Protein AF-A0AAU9XGL6-F1 (afdb_monomer_lite)

Structure (mmCIF, N/CA/C/O backbone):
data_AF-A0AAU9XGL6-F1
#
_entry.id   AF-A0AAU9XGL6-F1
#
loop_
_atom_site.group_PDB
_atom_site.id
_atom_site.type_symbol
_atom_site.label_atom_id
_atom_site.label_alt_id
_atom_site.label_comp_id
_atom_site.label_asym_id
_atom_site.label_entity_id
_atom_site.label_seq_id
_atom_site.pdbx_PDB_ins_code
_atom_site.Cartn_x
_atom_site.Cartn_y
_atom_site.Cartn_z
_atom_site.occupancy
_atom_site.B_iso_or_equiv
_atom_site.auth_seq_id
_atom_site.auth_comp_id
_atom_site.auth_asym_id
_atom_site.auth_atom_id
_atom_site.pdbx_PDB_model_num
ATOM 1 N N . GLN A 1 1 ? 1.829 -2.373 21.972 1.00 37.06 1 GLN A N 1
ATOM 2 C CA . GLN A 1 1 ? 0.359 -2.268 21.925 1.00 37.06 1 GLN A CA 1
ATOM 3 C C . GLN A 1 1 ? -0.014 -2.519 20.481 1.00 37.06 1 GLN A C 1
ATOM 5 O O . GLN A 1 1 ? 0.348 -1.720 19.630 1.00 37.06 1 GLN A O 1
ATOM 10 N N . THR A 1 2 ? -0.585 -3.686 20.207 1.00 46.31 2 THR A N 1
ATOM 11 C CA . THR A 1 2 ? -1.105 -4.060 18.890 1.00 46.31 2 THR A CA 1
ATOM 12 C C . THR A 1 2 ? -2.163 -3.035 18.485 1.00 46.31 2 THR A C 1
ATOM 14 O O . THR A 1 2 ? -3.033 -2.724 19.295 1.00 46.31 2 THR A O 1
ATOM 17 N N . GLY A 1 3 ? -2.054 -2.452 17.287 1.00 52.12 3 GLY A N 1
ATOM 18 C CA . GLY A 1 3 ? -3.056 -1.511 16.778 1.00 52.12 3 GLY A CA 1
ATOM 19 C C . GLY A 1 3 ? -4.440 -2.155 16.834 1.00 52.12 3 GLY A C 1
ATOM 20 O O . GLY A 1 3 ? -4.628 -3.242 16.298 1.00 52.12 3 GLY A O 1
ATOM 21 N N . ASN A 1 4 ? -5.367 -1.529 17.554 1.00 61.03 4 ASN A N 1
ATOM 22 C CA . ASN A 1 4 ? -6.675 -2.103 17.831 1.00 61.03 4 ASN A CA 1
ATOM 23 C C . ASN A 1 4 ? -7.583 -1.908 16.607 1.00 61.03 4 ASN A C 1
ATOM 25 O O . ASN A 1 4 ? -7.997 -0.787 16.320 1.00 61.03 4 ASN A O 1
ATOM 29 N N . CYS A 1 5 ? -7.844 -2.976 15.853 1.00 70.06 5 CYS A N 1
ATOM 30 C CA . CYS A 1 5 ? -8.643 -2.959 14.622 1.00 70.06 5 CYS A CA 1
ATOM 31 C C . CYS A 1 5 ? -10.144 -3.133 14.920 1.00 70.06 5 CYS A C 1
ATOM 33 O O . CYS A 1 5 ? -10.801 -4.000 14.348 1.00 70.06 5 CYS A O 1
ATOM 35 N N . ASP A 1 6 ? -10.689 -2.319 15.826 1.00 70.75 6 ASP A N 1
ATOM 36 C CA . ASP A 1 6 ? -12.084 -2.440 16.287 1.00 70.75 6 ASP A CA 1
ATOM 37 C C . ASP A 1 6 ? -13.104 -1.903 15.272 1.00 70.75 6 ASP A C 1
ATOM 39 O O . ASP A 1 6 ? -14.305 -2.168 15.365 1.00 70.75 6 ASP A O 1
ATOM 43 N N . LYS A 1 7 ? -12.641 -1.110 14.301 1.00 73.56 7 LYS A N 1
ATOM 44 C CA . LYS A 1 7 ? -13.481 -0.519 13.258 1.00 73.56 7 LYS A CA 1
ATOM 45 C C . LYS A 1 7 ? -13.560 -1.433 12.040 1.00 73.56 7 LYS A C 1
ATOM 47 O O . LYS A 1 7 ? -12.575 -2.044 11.636 1.00 73.56 7 LYS A O 1
ATOM 52 N N . LYS A 1 8 ? -14.737 -1.464 11.408 1.00 75.12 8 LYS A N 1
ATOM 53 C CA . LYS A 1 8 ? -14.939 -2.157 10.129 1.00 75.12 8 LYS A CA 1
ATOM 54 C C . LYS A 1 8 ? -14.151 -1.449 9.029 1.00 75.12 8 LYS A C 1
ATOM 56 O O . LYS A 1 8 ? -14.268 -0.233 8.870 1.00 75.12 8 LYS A O 1
ATOM 61 N N . ILE A 1 9 ? -13.374 -2.226 8.283 1.00 80.06 9 ILE A N 1
ATOM 62 C CA . ILE A 1 9 ? -12.564 -1.769 7.154 1.00 80.06 9 ILE A CA 1
ATOM 63 C C . ILE A 1 9 ? -12.760 -2.763 6.018 1.00 80.06 9 ILE A C 1
ATOM 65 O O . ILE A 1 9 ? -12.620 -3.971 6.231 1.00 80.06 9 ILE A O 1
ATOM 69 N N . ASP A 1 10 ? -13.021 -2.243 4.825 1.00 81.94 10 ASP A N 1
ATOM 70 C CA . ASP A 1 10 ? -12.988 -3.022 3.593 1.00 81.94 10 ASP A CA 1
ATOM 71 C C . ASP A 1 10 ? -11.608 -2.841 2.955 1.00 81.94 10 ASP A C 1
ATOM 73 O O . ASP A 1 10 ? -11.198 -1.731 2.602 1.00 81.94 10 ASP A O 1
ATOM 77 N N . LEU A 1 11 ? -10.853 -3.939 2.872 1.00 84.75 11 LEU A N 1
ATOM 78 C CA . LEU A 1 11 ? -9.462 -3.939 2.426 1.00 84.75 11 LEU A CA 1
ATOM 79 C C . LEU A 1 11 ? -9.315 -4.673 1.092 1.00 84.75 11 LEU A C 1
ATOM 81 O O . LEU A 1 11 ? -9.546 -5.881 1.011 1.00 84.75 11 LEU A O 1
ATOM 85 N N . ALA A 1 12 ? -8.833 -3.958 0.079 1.00 85.00 12 ALA A N 1
ATOM 86 C CA . ALA A 1 12 ? -8.372 -4.527 -1.180 1.00 85.00 12 ALA A CA 1
ATOM 87 C C . ALA A 1 12 ? -6.836 -4.570 -1.210 1.00 85.00 12 ALA A C 1
ATOM 89 O O . ALA A 1 12 ? -6.175 -3.562 -0.962 1.00 85.00 12 ALA A O 1
ATOM 90 N N . ILE A 1 13 ? -6.261 -5.727 -1.546 1.00 84.31 13 ILE A N 1
ATOM 91 C CA . ILE A 1 13 ? -4.820 -5.881 -1.784 1.00 84.31 13 ILE A CA 1
ATOM 92 C C . ILE A 1 13 ? -4.613 -6.101 -3.279 1.00 84.31 13 ILE A C 1
ATOM 94 O O . ILE A 1 13 ? -5.115 -7.072 -3.844 1.00 84.31 13 ILE A O 1
ATOM 98 N N . VAL A 1 14 ? -3.868 -5.200 -3.912 1.00 83.44 14 VAL A N 1
ATOM 99 C CA . VAL A 1 14 ? -3.503 -5.276 -5.327 1.00 83.44 14 V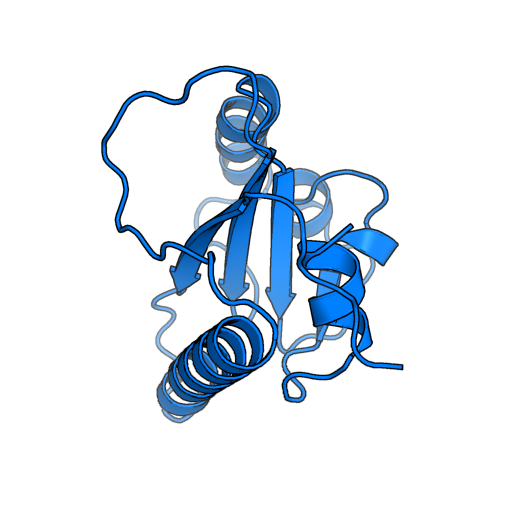AL A CA 1
ATOM 100 C C . VAL A 1 14 ? -2.045 -5.704 -5.412 1.00 83.44 14 VAL A C 1
ATOM 102 O O . VAL A 1 14 ? -1.151 -4.980 -4.975 1.00 83.44 14 VAL A O 1
ATOM 105 N N . LEU A 1 15 ? -1.810 -6.896 -5.957 1.00 77.88 15 LEU A N 1
ATOM 106 C CA . LEU A 1 15 ? -0.469 -7.422 -6.193 1.00 77.88 15 LEU A CA 1
ATOM 107 C C . LEU A 1 15 ? -0.035 -7.076 -7.614 1.00 77.88 15 LEU A C 1
ATOM 109 O O . LEU A 1 15 ? -0.700 -7.449 -8.578 1.00 77.88 15 LEU A O 1
ATOM 113 N N . ASP A 1 16 ? 1.083 -6.373 -7.738 1.00 71.69 16 ASP A N 1
ATOM 114 C CA . ASP A 1 16 ? 1.701 -6.104 -9.031 1.00 71.69 16 ASP A CA 1
ATOM 115 C C . ASP A 1 16 ? 2.364 -7.377 -9.582 1.00 71.69 16 ASP A C 1
ATOM 117 O O . ASP A 1 16 ? 3.198 -7.994 -8.912 1.00 71.69 16 ASP A O 1
ATOM 121 N N . ALA A 1 17 ? 2.012 -7.767 -10.808 1.00 63.41 17 ALA A N 1
ATOM 122 C CA . ALA A 1 17 ? 2.543 -8.935 -11.509 1.00 63.41 17 ALA A CA 1
ATOM 123 C C . ALA A 1 17 ? 3.776 -8.565 -12.357 1.00 63.41 17 ALA A C 1
ATOM 125 O O . ALA A 1 17 ? 3.852 -8.847 -13.550 1.00 63.41 17 ALA A O 1
ATOM 126 N N . SER A 1 18 ? 4.747 -7.884 -11.757 1.00 60.06 18 SER A N 1
ATOM 127 C CA . SER A 1 18 ? 6.025 -7.582 -12.400 1.00 60.06 18 SER A CA 1
ATOM 128 C C . SER A 1 18 ? 6.985 -8.784 -12.327 1.00 60.06 18 SER A C 1
ATOM 130 O O . SER A 1 18 ? 7.155 -9.409 -11.276 1.00 60.06 18 SER A O 1
ATOM 132 N N . ALA A 1 19 ? 7.605 -9.108 -13.468 1.00 47.84 19 ALA A N 1
ATOM 133 C CA . ALA A 1 19 ? 8.354 -10.335 -13.772 1.00 47.84 19 ALA A CA 1
ATOM 134 C C . ALA A 1 19 ? 9.772 -10.420 -13.155 1.00 47.84 19 ALA A C 1
ATOM 136 O O . ALA A 1 19 ? 10.731 -10.794 -13.833 1.00 47.84 19 ALA A O 1
ATOM 137 N N . SER A 1 20 ? 9.929 -10.078 -11.877 1.00 55.12 20 SER A N 1
ATOM 138 C CA . SER A 1 20 ? 11.193 -10.288 -11.158 1.00 55.12 20 SER A CA 1
ATOM 139 C C . SER A 1 20 ? 11.198 -11.671 -10.507 1.00 55.12 20 SER A C 1
ATOM 141 O O . SER A 1 20 ? 10.578 -11.895 -9.464 1.00 55.12 20 SER A O 1
ATOM 143 N N . ILE A 1 21 ? 11.900 -12.614 -11.140 1.00 50.59 21 ILE A N 1
ATOM 144 C CA . ILE A 1 21 ? 12.094 -13.981 -10.637 1.00 50.59 21 ILE A CA 1
ATOM 145 C C . ILE A 1 21 ? 12.696 -13.911 -9.225 1.00 50.59 21 ILE A C 1
ATOM 147 O O . ILE A 1 21 ? 13.755 -13.322 -9.026 1.00 50.59 21 ILE A O 1
ATOM 151 N N . GLY A 1 22 ? 12.012 -14.510 -8.247 1.00 58.22 22 GLY A N 1
ATOM 152 C CA . GLY A 1 22 ? 12.423 -14.526 -6.839 1.00 58.22 22 GLY A CA 1
ATOM 153 C C . GLY A 1 22 ? 11.766 -13.468 -5.947 1.00 58.22 22 GLY A C 1
ATOM 154 O O . GLY A 1 22 ? 11.796 -13.652 -4.739 1.00 58.22 22 GLY A O 1
ATOM 155 N N . GLU A 1 23 ? 11.130 -12.421 -6.494 1.00 58.81 23 GLU A N 1
ATOM 156 C CA . GLU A 1 23 ? 10.370 -11.411 -5.720 1.00 58.81 23 GLU A CA 1
ATOM 157 C C . GLU A 1 23 ? 8.867 -11.717 -5.621 1.00 58.81 23 GLU A C 1
ATOM 159 O O . GLU A 1 23 ? 8.169 -11.185 -4.755 1.00 58.81 23 GLU A O 1
ATOM 164 N N . GLU A 1 24 ? 8.350 -12.575 -6.501 1.00 62.53 24 GLU A N 1
ATOM 165 C CA . GLU A 1 24 ? 6.939 -12.974 -6.516 1.00 62.53 24 GLU A CA 1
ATOM 166 C C . GLU A 1 24 ? 6.522 -13.644 -5.199 1.00 62.53 24 GLU A C 1
ATOM 168 O O . GLU A 1 24 ? 5.519 -13.252 -4.599 1.00 62.53 24 GLU A O 1
ATOM 173 N N . SER A 1 25 ? 7.359 -14.547 -4.673 1.00 68.62 25 SER A N 1
ATOM 174 C CA . SER A 1 25 ? 7.132 -15.179 -3.370 1.00 68.62 25 SER A CA 1
ATOM 175 C C . SER A 1 25 ? 7.091 -14.160 -2.232 1.00 68.62 25 SER A C 1
ATOM 177 O O . SER A 1 25 ? 6.241 -14.274 -1.358 1.00 68.62 25 SER A O 1
ATOM 179 N N . PHE A 1 26 ? 7.926 -13.115 -2.256 1.00 76.56 26 PHE A N 1
ATOM 180 C CA . PHE A 1 26 ? 7.937 -12.094 -1.201 1.00 76.56 26 PHE A CA 1
ATOM 181 C C . PHE A 1 26 ? 6.662 -11.249 -1.179 1.00 76.56 26 PHE A C 1
ATOM 183 O O . PHE A 1 26 ? 6.158 -10.941 -0.098 1.00 76.56 26 PHE A O 1
ATOM 190 N N . LYS A 1 27 ? 6.120 -10.878 -2.346 1.00 75.94 27 LYS A N 1
ATOM 191 C CA . LYS A 1 27 ? 4.858 -10.120 -2.436 1.00 75.94 27 LYS A CA 1
ATOM 192 C C . LYS A 1 27 ? 3.693 -10.945 -1.891 1.00 75.94 27 LYS A C 1
ATOM 194 O O . LYS A 1 27 ? 2.901 -10.447 -1.087 1.00 75.94 27 LYS A O 1
ATOM 199 N N . GLU A 1 28 ? 3.627 -12.218 -2.275 1.00 79.88 28 GLU A N 1
ATOM 200 C CA . GLU A 1 28 ? 2.630 -13.145 -1.747 1.00 79.88 28 GLU A CA 1
ATOM 201 C C . GLU A 1 28 ? 2.794 -13.395 -0.248 1.00 79.88 28 GLU A C 1
ATOM 203 O O . GLU A 1 28 ? 1.807 -13.385 0.487 1.00 79.88 28 GLU A O 1
ATOM 208 N N . ASP A 1 29 ? 4.018 -13.624 0.221 1.00 85.25 29 ASP A N 1
ATOM 209 C CA . ASP A 1 29 ? 4.300 -13.903 1.627 1.00 85.25 29 ASP A CA 1
ATOM 210 C C . ASP A 1 29 ? 3.993 -12.691 2.499 1.00 85.25 29 ASP A C 1
ATOM 212 O O . ASP A 1 29 ? 3.418 -12.846 3.578 1.00 85.25 29 ASP A O 1
ATOM 216 N N . PHE A 1 30 ? 4.277 -11.480 2.013 1.00 86.12 30 PHE A N 1
ATOM 217 C CA . PHE A 1 30 ? 3.858 -10.251 2.674 1.00 86.12 30 PHE A CA 1
ATOM 218 C C . PHE A 1 30 ? 2.333 -10.159 2.753 1.00 86.12 30 PHE A C 1
ATOM 220 O O . PHE A 1 30 ? 1.797 -9.916 3.833 1.00 86.12 30 PHE A O 1
ATOM 227 N N . ALA A 1 31 ? 1.619 -10.396 1.648 1.00 85.25 31 ALA A N 1
ATOM 228 C CA . ALA A 1 31 ? 0.157 -10.366 1.642 1.00 85.25 31 ALA A CA 1
ATOM 229 C C . ALA A 1 31 ? -0.436 -11.411 2.602 1.00 85.25 31 ALA A C 1
ATOM 231 O O . ALA A 1 31 ? -1.302 -11.086 3.417 1.00 85.25 31 ALA A O 1
ATOM 232 N N . LYS A 1 32 ? 0.083 -12.645 2.584 1.00 84.38 32 LYS A N 1
ATOM 233 C CA . LYS A 1 32 ? -0.302 -13.723 3.511 1.00 84.38 32 LYS A CA 1
ATOM 234 C C . LYS A 1 32 ? -0.007 -13.337 4.962 1.00 84.38 32 LYS A C 1
ATOM 236 O O . LYS A 1 32 ? -0.844 -13.570 5.833 1.00 84.38 32 LYS A O 1
ATOM 241 N N . ALA A 1 33 ? 1.152 -12.743 5.242 1.00 86.25 33 ALA A N 1
ATOM 242 C CA . ALA A 1 33 ? 1.523 -12.284 6.579 1.00 86.25 33 ALA A CA 1
ATOM 243 C C . ALA A 1 33 ? 0.624 -11.139 7.066 1.00 86.25 33 ALA A C 1
ATOM 245 O O . ALA A 1 33 ? 0.211 -11.145 8.227 1.00 86.25 33 ALA A O 1
ATOM 246 N N . LEU A 1 34 ? 0.279 -10.197 6.185 1.00 85.31 34 LEU A N 1
ATOM 247 C CA . LEU A 1 34 ? -0.603 -9.075 6.493 1.00 85.31 34 LEU A CA 1
ATOM 248 C C . LEU A 1 34 ? -2.013 -9.571 6.811 1.00 85.31 34 LEU A C 1
ATOM 250 O O . LEU A 1 34 ? -2.546 -9.234 7.864 1.00 85.31 34 LEU A O 1
ATOM 254 N N . ILE A 1 35 ? -2.579 -10.433 5.961 1.00 83.81 35 ILE A N 1
ATOM 255 C CA . ILE A 1 35 ? -3.899 -11.040 6.184 1.00 83.81 35 ILE A CA 1
ATOM 256 C C . ILE A 1 35 ? -3.918 -11.817 7.503 1.00 83.81 35 ILE A C 1
ATOM 258 O O . ILE A 1 35 ? -4.834 -11.641 8.301 1.00 83.81 35 ILE A O 1
ATOM 262 N N . ARG A 1 36 ? -2.893 -12.639 7.773 1.00 83.31 36 ARG A N 1
ATOM 263 C CA . ARG A 1 36 ? -2.787 -13.379 9.042 1.00 83.31 36 ARG A CA 1
ATOM 264 C C . ARG A 1 36 ? -2.748 -12.440 10.241 1.00 83.31 36 ARG A C 1
ATOM 266 O O . ARG A 1 36 ? -3.456 -12.682 11.209 1.00 83.31 36 ARG A O 1
ATOM 273 N N . ARG A 1 37 ? -1.953 -11.369 10.188 1.00 80.56 37 ARG A N 1
ATOM 274 C CA . ARG A 1 37 ? -1.878 -10.388 11.279 1.00 80.56 37 ARG A CA 1
ATOM 275 C C . ARG A 1 37 ? -3.203 -9.654 11.486 1.00 80.56 37 ARG A C 1
ATOM 277 O O . ARG A 1 37 ? -3.605 -9.524 12.632 1.00 80.56 37 ARG A O 1
ATOM 284 N N . LEU A 1 38 ? -3.898 -9.263 10.415 1.00 75.69 38 LEU A N 1
ATOM 285 C CA . LEU A 1 38 ? -5.214 -8.611 10.484 1.00 75.69 38 LEU A CA 1
ATOM 286 C C . LEU A 1 38 ? -6.320 -9.535 11.024 1.00 75.69 38 LEU A C 1
ATOM 288 O O . LEU A 1 38 ? -7.198 -9.087 11.760 1.00 75.69 38 LEU A O 1
ATOM 292 N N . ALA A 1 39 ? -6.268 -10.826 10.681 1.00 68.56 39 ALA A N 1
ATOM 293 C CA . ALA A 1 39 ? -7.183 -11.842 11.202 1.00 68.56 39 ALA A CA 1
ATOM 294 C C . ALA A 1 39 ? -6.913 -12.178 12.677 1.00 68.56 39 ALA A C 1
ATOM 296 O O . ALA A 1 39 ? -7.830 -12.514 13.411 1.00 68.56 39 ALA A O 1
ATOM 297 N N . LEU A 1 40 ? -5.657 -12.084 13.122 1.00 60.22 40 LEU A N 1
ATOM 298 C CA . LEU A 1 40 ? -5.298 -12.234 14.535 1.00 60.22 40 LEU A CA 1
ATOM 299 C C . LEU A 1 40 ? -5.572 -10.962 15.347 1.00 60.22 40 LEU A C 1
ATOM 301 O O . LEU A 1 40 ? -5.709 -11.038 16.564 1.00 60.22 40 LEU A O 1
ATOM 305 N N . SER A 1 41 ? -5.617 -9.798 14.694 1.00 58.44 41 SER A N 1
ATOM 306 C CA . SER A 1 41 ? -5.843 -8.507 15.345 1.00 58.44 41 SER A CA 1
ATOM 307 C C . SER A 1 41 ? -7.302 -8.043 15.329 1.00 58.44 41 SER A C 1
ATOM 309 O O . SER A 1 41 ? -7.573 -6.970 15.860 1.00 58.44 41 SER A O 1
ATOM 311 N N . SER A 1 42 ? -8.236 -8.781 14.714 1.00 54.66 42 SER A N 1
ATOM 312 C CA . SER A 1 42 ? -9.663 -8.425 14.710 1.00 54.66 42 SER A CA 1
ATOM 313 C C . SER A 1 42 ? -10.589 -9.637 14.560 1.00 54.66 42 SER A C 1
ATOM 315 O O . SER A 1 42 ? -10.306 -10.547 13.786 1.00 54.66 42 SER A O 1
ATOM 317 N N . ASP A 1 43 ? -11.766 -9.567 15.183 1.00 56.47 43 ASP A N 1
ATOM 318 C CA . ASP A 1 43 ? -12.872 -10.515 14.969 1.00 56.47 43 ASP A CA 1
ATOM 319 C C . ASP A 1 43 ? -13.779 -10.117 13.776 1.00 56.47 43 ASP A C 1
ATOM 321 O O . ASP A 1 43 ? -14.877 -10.651 13.614 1.00 56.47 43 ASP A O 1
ATOM 325 N N . SER A 1 44 ? -13.405 -9.118 12.959 1.00 50.53 44 SER A N 1
ATOM 326 C CA . SER A 1 44 ? -14.329 -8.477 11.995 1.00 50.53 44 SER A CA 1
ATOM 327 C C . SER A 1 44 ? -13.745 -8.070 10.635 1.00 50.53 44 SER A C 1
ATOM 329 O O . SER A 1 44 ? -14.490 -7.535 9.810 1.00 50.53 44 SER A O 1
ATOM 331 N N . VAL A 1 45 ? -12.467 -8.333 10.343 1.00 55.09 45 VAL A N 1
ATOM 332 C CA . VAL A 1 45 ? -11.900 -8.057 9.009 1.00 55.09 45 VAL A CA 1
ATOM 333 C C . VAL A 1 45 ? -12.490 -9.014 7.969 1.00 55.09 45 VAL A C 1
ATOM 335 O O . VAL A 1 45 ? -12.338 -10.233 8.052 1.00 55.09 45 VAL A O 1
ATOM 338 N N . ARG A 1 46 ? -13.154 -8.451 6.953 1.00 49.97 46 ARG A N 1
ATOM 339 C CA . ARG A 1 46 ? -13.650 -9.183 5.782 1.00 49.97 46 ARG A CA 1
ATOM 340 C C . ARG A 1 46 ? -12.747 -8.869 4.596 1.00 49.97 46 ARG A C 1
ATOM 342 O O . ARG A 1 46 ? -12.697 -7.741 4.127 1.00 49.97 46 ARG A O 1
ATOM 349 N N . VAL A 1 47 ? -12.027 -9.879 4.116 1.00 51.81 47 VAL A N 1
ATOM 350 C CA . VAL A 1 47 ? -11.221 -9.775 2.893 1.00 51.81 47 VAL A CA 1
ATOM 351 C C . VAL A 1 47 ? -12.109 -10.180 1.722 1.00 51.81 47 VAL A C 1
ATOM 353 O O . VAL A 1 47 ? -12.613 -11.301 1.690 1.00 51.81 47 VAL A O 1
ATOM 356 N N . SER A 1 48 ? -12.327 -9.275 0.772 1.00 40.38 48 SER A N 1
ATOM 357 C CA . SER A 1 48 ? -13.126 -9.543 -0.424 1.00 40.38 48 SER A CA 1
ATOM 358 C C . SER A 1 48 ? -12.392 -9.065 -1.676 1.00 40.38 48 SER A C 1
ATOM 360 O O . SER A 1 48 ? -11.798 -7.991 -1.695 1.00 40.38 48 SER A O 1
ATOM 362 N N . LEU A 1 49 ? -12.441 -9.871 -2.738 1.00 41.38 49 LEU A N 1
ATOM 363 C CA . LEU A 1 49 ? -12.172 -9.419 -4.102 1.00 41.38 49 LEU A CA 1
ATOM 364 C C . LEU A 1 49 ? -13.446 -8.719 -4.586 1.00 41.38 49 LEU A C 1
ATOM 366 O O . LEU A 1 49 ? -14.384 -9.366 -5.052 1.00 41.38 49 LEU A O 1
ATOM 370 N N . VAL A 1 50 ? -13.521 -7.405 -4.379 1.00 40.16 50 VAL A N 1
ATOM 371 C CA . VAL A 1 50 ? -14.765 -6.653 -4.561 1.00 40.16 50 VAL A CA 1
ATOM 372 C C . VAL A 1 50 ? -14.926 -6.188 -6.009 1.00 40.16 50 VAL A C 1
ATOM 374 O O . VAL A 1 50 ? -14.241 -5.281 -6.472 1.00 40.16 50 VAL A O 1
ATOM 377 N N . ALA A 1 51 ? -15.927 -6.747 -6.687 1.00 42.66 51 ALA A N 1
ATOM 378 C CA . ALA A 1 51 ? -16.800 -5.977 -7.565 1.00 42.66 51 ALA A CA 1
ATOM 379 C C . ALA A 1 51 ? -18.146 -5.808 -6.836 1.00 42.66 51 ALA A C 1
ATOM 381 O O . ALA A 1 51 ? -19.016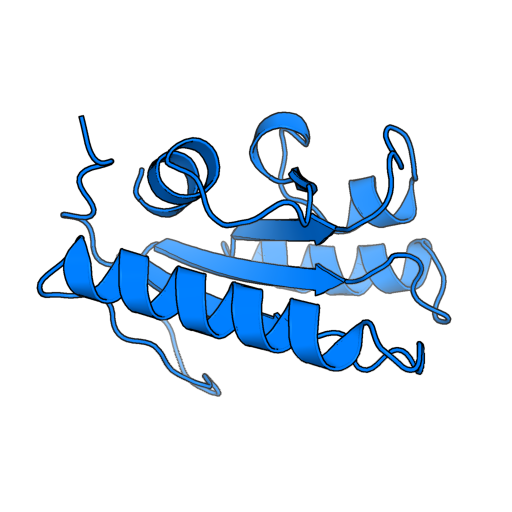 -6.660 -6.978 1.00 42.66 51 ALA A O 1
ATOM 382 N N . SER A 1 52 ? -18.307 -4.786 -5.982 1.00 39.41 52 SER A N 1
ATOM 383 C CA . SER A 1 52 ? -19.598 -4.460 -5.347 1.00 39.41 52 SER A CA 1
ATOM 384 C C . SER A 1 52 ? -19.623 -3.125 -4.581 1.00 39.41 52 SER A C 1
ATOM 386 O O . SER A 1 52 ? -18.589 -2.550 -4.260 1.00 39.41 52 SER A O 1
ATOM 388 N N . TYR A 1 53 ? -20.855 -2.676 -4.322 1.00 45.88 53 TYR A N 1
ATOM 389 C CA . TYR A 1 53 ? -21.331 -1.420 -3.735 1.00 45.88 53 TYR A CA 1
ATOM 390 C C . TYR A 1 53 ? -20.996 -1.249 -2.240 1.00 45.88 53 TYR A C 1
ATOM 392 O O . TYR A 1 53 ? -21.335 -2.107 -1.427 1.00 45.88 53 TYR A O 1
ATOM 400 N N . SER A 1 54 ? -20.430 -0.090 -1.888 1.00 45.75 54 SER A N 1
ATOM 401 C CA . SER A 1 54 ? -20.074 0.329 -0.524 1.00 45.75 54 SER A CA 1
ATOM 402 C C . SER A 1 54 ? -21.168 1.199 0.119 1.00 45.75 54 SER A C 1
ATOM 404 O O . SER A 1 54 ? -21.674 2.151 -0.486 1.00 45.75 54 SER A O 1
ATOM 406 N N . THR A 1 55 ? -21.553 0.873 1.357 1.00 47.88 55 THR A N 1
ATOM 407 C CA . THR A 1 55 ? -22.359 1.744 2.231 1.00 47.88 55 THR A CA 1
ATOM 408 C C . THR A 1 55 ? -21.425 2.745 2.913 1.00 47.88 55 THR A C 1
ATOM 410 O O . THR A 1 55 ? -20.443 2.318 3.509 1.00 47.88 55 THR A O 1
ATOM 413 N N . HIS A 1 56 ? -21.734 4.046 2.876 1.00 51.78 56 HIS A N 1
ATOM 414 C CA . HIS A 1 56 ? -20.869 5.179 3.282 1.00 51.78 56 HIS A CA 1
ATOM 415 C C . HIS A 1 56 ? -20.392 5.216 4.761 1.00 51.78 56 HIS A C 1
ATOM 417 O O . HIS A 1 56 ? -19.899 6.241 5.223 1.00 51.78 56 HIS A O 1
ATOM 423 N N . GLU A 1 57 ? -20.540 4.131 5.520 1.00 67.19 57 GLU A N 1
ATOM 424 C CA . GLU A 1 57 ? -20.166 4.015 6.936 1.00 67.19 57 GLU A CA 1
ATOM 425 C C . GLU A 1 57 ? -18.862 3.230 7.172 1.00 67.19 57 GLU A C 1
ATOM 427 O O . GLU A 1 57 ? -18.355 3.210 8.293 1.00 67.19 57 GLU A O 1
ATOM 432 N N . VAL A 1 58 ? -18.306 2.583 6.140 1.00 77.62 58 VAL A N 1
ATOM 433 C CA . VAL A 1 58 ? -17.105 1.738 6.246 1.00 77.62 58 VAL A CA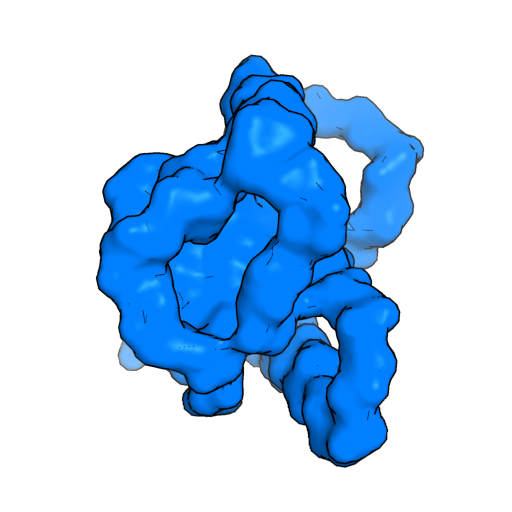 1
ATOM 434 C C . VAL A 1 58 ? -15.929 2.399 5.532 1.00 77.62 58 VAL A C 1
ATOM 436 O O . VAL A 1 58 ? -16.065 2.937 4.437 1.00 77.62 58 VAL A O 1
ATOM 439 N N . ARG A 1 59 ? -14.754 2.375 6.167 1.00 84.94 59 ARG A N 1
ATOM 440 C CA . ARG A 1 59 ? -13.513 2.895 5.584 1.00 84.94 59 ARG A CA 1
ATOM 441 C C . ARG A 1 59 ? -12.976 1.895 4.561 1.00 84.94 59 ARG A C 1
ATOM 443 O O . ARG A 1 59 ? -12.681 0.757 4.917 1.00 84.94 59 ARG A O 1
ATOM 450 N N . GLU A 1 60 ? -12.801 2.338 3.321 1.00 87.00 60 GLU A N 1
ATOM 451 C CA . GLU A 1 60 ? -12.262 1.522 2.230 1.00 87.00 60 GLU A CA 1
ATOM 452 C C . GLU A 1 60 ? -10.782 1.840 1.999 1.00 87.00 60 GLU A C 1
ATOM 454 O O . GLU A 1 60 ? -10.398 3.005 1.850 1.00 87.00 60 GLU A O 1
ATOM 459 N N . VAL A 1 61 ? -9.942 0.806 1.965 1.00 90.00 61 VAL A N 1
ATOM 460 C CA . VAL A 1 61 ? -8.492 0.935 1.778 1.00 90.00 61 VAL A CA 1
ATOM 461 C C . VAL A 1 61 ? -8.032 0.015 0.651 1.00 90.00 61 VAL A C 1
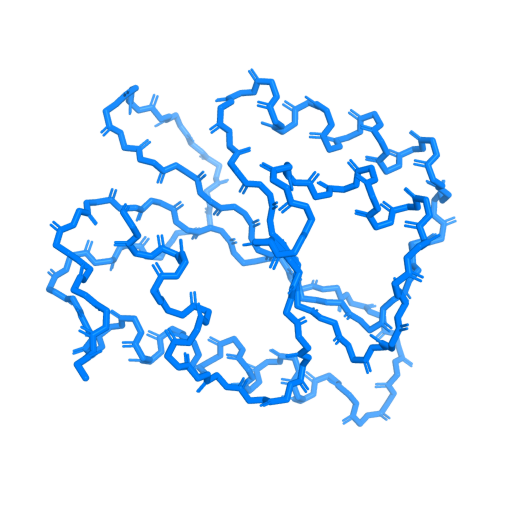ATOM 463 O O . VAL A 1 61 ? -8.303 -1.184 0.664 1.00 90.00 61 VAL A O 1
ATOM 466 N N . ALA A 1 62 ? -7.288 0.566 -0.305 1.00 89.94 62 ALA A N 1
ATOM 467 C CA . ALA A 1 62 ? -6.601 -0.186 -1.347 1.00 89.94 62 ALA A CA 1
ATOM 468 C C . ALA A 1 62 ? -5.086 -0.140 -1.109 1.00 89.94 62 ALA A C 1
ATOM 470 O O . ALA A 1 62 ? -4.488 0.938 -1.095 1.00 89.94 62 ALA A O 1
ATOM 471 N N . ILE A 1 63 ? -4.458 -1.304 -0.939 1.00 89.88 63 ILE A N 1
ATOM 472 C CA . ILE A 1 63 ? -3.009 -1.437 -0.746 1.00 89.88 63 ILE A CA 1
ATOM 473 C C . ILE A 1 63 ? -2.382 -2.041 -1.999 1.00 89.88 63 ILE A C 1
ATOM 475 O O . ILE A 1 63 ? -2.653 -3.191 -2.340 1.00 89.88 63 ILE A O 1
ATOM 479 N N . PHE A 1 64 ? -1.503 -1.284 -2.648 1.00 86.50 64 PHE A N 1
ATOM 480 C CA . PHE A 1 64 ? -0.699 -1.743 -3.777 1.00 86.50 64 PHE A CA 1
ATOM 481 C C . PHE A 1 64 ? 0.627 -2.315 -3.281 1.00 86.50 64 PHE A C 1
ATOM 483 O O . PHE A 1 64 ? 1.429 -1.602 -2.684 1.00 86.50 64 PHE A O 1
ATOM 490 N N . ILE A 1 65 ? 0.889 -3.591 -3.539 1.00 84.56 65 ILE A N 1
ATOM 491 C CA . ILE A 1 65 ? 2.183 -4.215 -3.256 1.00 84.56 65 ILE A CA 1
ATOM 492 C C . ILE A 1 65 ? 2.945 -4.306 -4.579 1.00 84.56 65 ILE A C 1
ATOM 494 O O . ILE A 1 65 ? 2.570 -5.078 -5.462 1.00 84.56 65 ILE A O 1
ATOM 498 N N . THR A 1 66 ? 4.002 -3.507 -4.722 1.00 76.31 66 THR A N 1
ATOM 499 C CA . THR A 1 66 ? 4.763 -3.362 -5.976 1.00 76.31 66 THR A CA 1
ATOM 500 C C . THR A 1 66 ? 6.263 -3.252 -5.711 1.00 76.31 66 THR A C 1
ATOM 502 O O . THR A 1 66 ? 6.692 -2.708 -4.699 1.00 76.31 66 THR A O 1
ATOM 505 N N . ASN A 1 67 ? 7.095 -3.754 -6.620 1.00 70.19 67 ASN A N 1
ATOM 506 C CA . ASN A 1 67 ? 8.547 -3.546 -6.577 1.00 70.19 67 ASN A CA 1
ATOM 507 C C . ASN A 1 67 ? 8.986 -2.226 -7.245 1.00 70.19 67 ASN A C 1
ATOM 509 O O . ASN A 1 67 ? 10.151 -1.851 -7.136 1.00 70.19 67 ASN A O 1
ATOM 513 N N . GLY A 1 68 ? 8.056 -1.472 -7.837 1.00 66.38 68 GLY A N 1
ATOM 514 C CA . GLY A 1 68 ? 8.273 -0.126 -8.367 1.00 66.38 68 GLY A CA 1
ATOM 515 C C . GLY A 1 68 ? 8.159 -0.018 -9.891 1.00 66.38 68 GLY A C 1
ATOM 516 O O . GLY A 1 68 ? 8.534 -0.930 -10.618 1.00 66.38 68 GLY A O 1
ATOM 517 N N . PHE A 1 69 ? 7.731 1.176 -10.326 1.00 58.59 69 PHE A N 1
ATOM 518 C CA . PHE A 1 69 ? 7.363 1.613 -11.684 1.00 58.59 69 PHE A CA 1
ATOM 519 C C . PHE A 1 69 ? 6.236 0.832 -12.357 1.00 58.59 69 PHE A C 1
ATOM 521 O O . PHE A 1 69 ? 6.319 -0.371 -12.588 1.00 58.59 69 PHE A O 1
ATOM 528 N N . SER A 1 70 ? 5.232 1.576 -12.805 1.00 63.72 70 SER A N 1
ATOM 529 C CA . SER A 1 70 ? 4.247 1.114 -13.764 1.00 63.72 70 SER A CA 1
ATOM 530 C C . SER A 1 70 ? 4.665 1.508 -15.181 1.00 63.72 70 SER A C 1
ATOM 532 O O . SER A 1 70 ? 5.036 2.646 -15.461 1.00 63.72 70 SER A O 1
ATOM 534 N N . PHE A 1 71 ? 4.545 0.579 -16.130 1.00 59.25 71 PHE A N 1
ATOM 535 C CA . PHE A 1 71 ? 4.875 0.821 -17.543 1.00 59.25 71 PHE A CA 1
ATOM 536 C C . PHE A 1 71 ? 3.924 1.808 -18.245 1.00 59.25 71 PHE A C 1
ATOM 538 O O . PHE A 1 71 ? 4.161 2.178 -19.393 1.00 59.25 71 PHE A O 1
ATOM 545 N N . ILE A 1 72 ? 2.840 2.222 -17.578 1.00 68.25 72 ILE A N 1
ATOM 546 C CA . ILE A 1 72 ? 1.826 3.131 -18.133 1.00 68.25 72 ILE A CA 1
ATOM 547 C C . ILE A 1 72 ? 2.159 4.618 -17.929 1.00 68.25 72 ILE A C 1
ATOM 549 O O . ILE A 1 72 ? 1.494 5.462 -18.527 1.00 68.25 72 ILE A O 1
ATOM 553 N N . GLY A 1 73 ? 3.175 4.937 -17.116 1.00 75.31 73 GLY A N 1
ATOM 554 C CA . GLY A 1 73 ? 3.624 6.304 -16.838 1.00 75.31 73 GLY A CA 1
ATOM 555 C C . GLY A 1 73 ? 2.806 7.059 -15.777 1.00 75.31 73 GLY A C 1
ATOM 556 O O . GLY A 1 73 ? 1.646 6.742 -15.499 1.00 75.31 73 GLY A O 1
ATOM 557 N N . SER A 1 74 ? 3.428 8.096 -15.201 1.00 83.12 74 SER A N 1
ATOM 558 C CA . SER A 1 74 ? 2.927 8.875 -14.051 1.00 83.12 74 SER A CA 1
ATOM 559 C C . SER A 1 74 ? 1.530 9.476 -14.266 1.00 83.12 74 SER A C 1
ATOM 561 O O . SER A 1 74 ? 0.654 9.312 -13.417 1.00 83.12 74 SER A O 1
ATOM 563 N N . ASP A 1 75 ? 1.263 10.087 -15.426 1.00 87.19 75 ASP A N 1
ATOM 564 C CA . ASP A 1 75 ? -0.043 10.700 -15.723 1.00 87.19 75 ASP A CA 1
ATOM 565 C C . ASP A 1 75 ? -1.183 9.674 -15.739 1.00 87.19 75 ASP A C 1
ATOM 567 O O . ASP A 1 75 ? -2.275 9.906 -15.211 1.00 87.19 75 ASP A O 1
ATOM 571 N N . ALA A 1 76 ? -0.929 8.503 -16.322 1.00 85.19 76 ALA A N 1
ATOM 572 C CA . ALA A 1 76 ? -1.916 7.438 -16.422 1.00 85.19 76 ALA A CA 1
ATOM 573 C C . ALA A 1 76 ? -2.204 6.797 -15.056 1.00 85.19 76 ALA A C 1
ATOM 575 O O . ALA A 1 76 ? -3.348 6.396 -14.800 1.00 85.19 76 ALA A O 1
ATOM 576 N N . VAL A 1 77 ? -1.189 6.711 -14.187 1.00 86.19 77 VAL A N 1
ATOM 577 C CA . VAL A 1 77 ? -1.343 6.316 -12.780 1.00 86.19 77 VAL A CA 1
ATOM 578 C C . VAL A 1 77 ? -2.154 7.362 -12.028 1.00 86.19 77 VAL A C 1
ATOM 580 O O . VAL A 1 77 ? -3.121 7.006 -11.357 1.00 86.19 77 VAL A O 1
ATOM 583 N N . LYS A 1 78 ? -1.839 8.649 -12.201 1.00 90.00 78 LYS A N 1
ATOM 584 C CA . LYS A 1 78 ? -2.554 9.755 -11.560 1.00 90.00 78 LYS A CA 1
ATOM 585 C C . LYS A 1 78 ? -4.045 9.736 -11.870 1.00 90.00 78 LYS A C 1
ATOM 587 O O . LYS A 1 78 ? -4.851 9.794 -10.946 1.00 90.00 78 LYS A O 1
ATOM 592 N N . ILE A 1 79 ? -4.422 9.622 -13.144 1.00 90.12 79 ILE A N 1
ATOM 593 C CA . ILE A 1 79 ? -5.833 9.615 -13.564 1.00 90.12 79 ILE A CA 1
ATOM 594 C C . ILE A 1 79 ? -6.599 8.481 -12.870 1.00 90.12 79 ILE A C 1
ATOM 596 O O . ILE A 1 79 ? -7.654 8.721 -12.281 1.00 90.12 79 ILE A O 1
ATOM 600 N N . ARG A 1 80 ? -6.042 7.263 -12.875 1.00 87.94 80 ARG A N 1
ATOM 601 C CA . ARG A 1 80 ? -6.667 6.084 -12.251 1.00 87.94 80 ARG A CA 1
ATOM 602 C C . ARG A 1 80 ? -6.722 6.193 -10.731 1.00 87.94 80 ARG A C 1
ATOM 604 O O . ARG A 1 80 ? -7.747 5.895 -10.123 1.00 87.94 80 ARG A O 1
ATOM 611 N N . ALA A 1 81 ? -5.640 6.647 -10.106 1.00 89.94 81 ALA A N 1
ATOM 612 C CA . ALA A 1 81 ? -5.593 6.836 -8.664 1.00 89.94 81 ALA A CA 1
ATOM 613 C C . ALA A 1 81 ? -6.588 7.916 -8.217 1.00 89.94 81 ALA A C 1
ATOM 615 O O . ALA A 1 81 ? -7.262 7.747 -7.204 1.00 89.94 81 ALA A O 1
ATOM 616 N N . ASP A 1 82 ? -6.726 9.006 -8.972 1.00 92.88 82 ASP A N 1
ATOM 617 C CA . ASP A 1 82 ? -7.693 10.067 -8.685 1.00 92.88 82 ASP A CA 1
ATOM 618 C C . ASP A 1 82 ? -9.139 9.563 -8.798 1.00 92.88 82 ASP A C 1
ATOM 620 O O . ASP A 1 82 ? -9.987 9.972 -8.009 1.00 92.88 82 ASP A O 1
ATOM 624 N N . GLU A 1 83 ? -9.446 8.635 -9.708 1.00 90.88 83 GLU A N 1
ATOM 625 C CA . GLU A 1 83 ? -10.758 7.972 -9.752 1.00 90.88 83 GLU A CA 1
ATOM 626 C C . GLU A 1 83 ? -11.053 7.151 -8.495 1.00 90.88 83 GLU A C 1
ATOM 628 O O . GLU A 1 83 ? -12.160 7.244 -7.963 1.00 90.88 83 GLU A O 1
ATOM 633 N N . ILE A 1 84 ? -10.069 6.399 -7.998 1.00 88.69 84 ILE A N 1
ATOM 634 C CA . ILE A 1 84 ? -10.187 5.608 -6.764 1.00 88.69 84 ILE A CA 1
ATOM 635 C C . ILE A 1 84 ? -10.361 6.542 -5.558 1.00 88.69 84 ILE A C 1
ATOM 637 O O . ILE A 1 84 ? -11.341 6.434 -4.820 1.00 88.69 84 ILE A O 1
ATOM 641 N N . LYS A 1 85 ? -9.470 7.529 -5.410 1.00 91.75 85 LYS A N 1
ATOM 642 C CA . LYS A 1 85 ? -9.482 8.496 -4.301 1.00 91.75 85 LYS A CA 1
ATOM 643 C C . LYS A 1 85 ? -10.765 9.335 -4.275 1.00 91.75 85 LYS A C 1
ATOM 645 O O . LYS A 1 85 ? -11.299 9.597 -3.200 1.00 91.75 85 LYS A O 1
ATOM 650 N N . ARG A 1 86 ? -11.319 9.715 -5.437 1.00 91.81 86 ARG A N 1
ATOM 651 C CA . ARG A 1 86 ? -12.605 10.443 -5.529 1.00 91.81 86 ARG A CA 1
ATOM 652 C C . ARG A 1 86 ? -13.804 9.642 -5.022 1.00 91.81 86 ARG A C 1
ATOM 654 O O . ARG A 1 86 ? -14.813 10.251 -4.684 1.00 91.81 86 ARG A O 1
ATOM 661 N N . ARG A 1 87 ? -13.709 8.311 -4.952 1.00 88.75 87 ARG A N 1
ATOM 662 C CA . ARG A 1 87 ? -14.744 7.449 -4.354 1.00 88.75 87 ARG A CA 1
ATOM 663 C C . ARG A 1 87 ? -14.626 7.338 -2.832 1.00 88.75 87 ARG A C 1
ATOM 665 O O . ARG A 1 87 ? -15.419 6.633 -2.229 1.00 88.75 87 ARG A O 1
ATOM 672 N N . GLY A 1 88 ? -13.663 8.028 -2.216 1.00 89.75 88 GLY A N 1
ATOM 673 C CA . GLY A 1 88 ? -13.401 7.949 -0.777 1.00 89.75 88 GLY A CA 1
ATOM 674 C C . GLY A 1 88 ? -12.483 6.792 -0.378 1.00 89.75 88 GLY A C 1
ATOM 675 O O . GLY A 1 88 ? -12.230 6.610 0.809 1.00 89.75 88 GLY A O 1
ATOM 676 N N . ILE A 1 89 ? -11.953 6.044 -1.351 1.00 90.50 89 ILE A N 1
ATOM 677 C CA . ILE A 1 89 ? -11.041 4.926 -1.104 1.00 90.50 89 ILE A CA 1
ATOM 678 C C . ILE A 1 89 ? -9.644 5.478 -0.819 1.00 90.50 89 ILE A C 1
ATOM 680 O O . ILE A 1 89 ? -9.077 6.239 -1.610 1.00 90.50 89 ILE A O 1
ATOM 684 N N . GLU A 1 90 ? -9.066 5.076 0.308 1.00 93.44 90 GLU A N 1
ATOM 685 C CA . GLU A 1 90 ? -7.707 5.450 0.677 1.00 93.44 90 GLU A CA 1
ATOM 686 C C . GLU A 1 90 ? -6.688 4.540 -0.007 1.00 93.44 90 GLU A C 1
ATOM 688 O O . GLU A 1 90 ? -6.770 3.318 0.101 1.00 93.44 90 GLU A O 1
ATOM 693 N N . VAL A 1 91 ? -5.709 5.129 -0.696 1.00 92.00 91 VAL A N 1
ATOM 694 C CA . VAL A 1 91 ? -4.699 4.371 -1.440 1.00 92.00 91 VAL A CA 1
ATOM 695 C C . VAL A 1 91 ? -3.369 4.381 -0.695 1.00 92.00 91 VAL A C 1
ATOM 697 O O . VAL A 1 91 ? -2.816 5.443 -0.397 1.00 92.00 91 VAL A O 1
ATOM 700 N N . MET A 1 92 ? -2.850 3.187 -0.421 1.00 92.19 92 MET A N 1
ATOM 701 C CA . MET A 1 92 ? -1.560 2.929 0.219 1.00 92.19 92 MET A CA 1
ATOM 702 C C . MET A 1 92 ? -0.689 2.056 -0.691 1.00 92.19 92 MET A C 1
ATOM 704 O O . MET A 1 92 ? -1.205 1.344 -1.553 1.00 92.19 92 MET A O 1
ATOM 708 N N . ALA A 1 93 ? 0.625 2.059 -0.477 1.00 88.38 93 ALA A N 1
ATOM 709 C CA . ALA A 1 93 ? 1.539 1.170 -1.180 1.00 88.38 93 ALA A CA 1
ATOM 710 C C . ALA A 1 93 ? 2.617 0.587 -0.266 1.00 88.38 93 ALA A C 1
ATOM 712 O O . ALA A 1 93 ? 3.091 1.231 0.673 1.00 88.38 93 ALA A O 1
ATOM 713 N N . VAL A 1 94 ? 3.023 -0.635 -0.594 1.00 87.31 94 VAL A N 1
ATOM 714 C CA . VAL A 1 94 ? 4.159 -1.338 -0.009 1.00 87.31 94 VAL A CA 1
ATOM 715 C C . VAL A 1 94 ? 5.156 -1.616 -1.124 1.00 87.31 94 VAL A C 1
ATOM 717 O O . VAL A 1 94 ? 4.802 -2.279 -2.100 1.00 87.31 94 VAL A O 1
ATOM 720 N N . GLY A 1 95 ? 6.390 -1.125 -0.990 1.00 81.62 95 GLY A N 1
ATOM 721 C CA . GLY A 1 95 ? 7.392 -1.291 -2.038 1.00 81.62 95 GLY A CA 1
ATOM 722 C C . GLY A 1 95 ? 8.814 -1.561 -1.576 1.00 81.62 95 GLY A C 1
ATOM 723 O O . GLY A 1 95 ? 9.244 -1.118 -0.516 1.00 81.62 95 GLY A O 1
ATOM 724 N N . ALA A 1 96 ? 9.554 -2.316 -2.389 1.00 69.56 96 ALA A N 1
ATOM 725 C CA . ALA A 1 96 ? 10.930 -2.736 -2.100 1.00 69.56 96 ALA A CA 1
ATOM 726 C C . ALA A 1 96 ? 11.969 -1.607 -2.253 1.00 69.56 96 ALA A C 1
ATOM 728 O O . ALA A 1 96 ? 13.101 -1.724 -1.788 1.00 69.56 96 ALA A O 1
ATOM 729 N N . THR A 1 97 ? 11.608 -0.501 -2.907 1.00 65.00 97 THR A N 1
ATOM 730 C CA . THR A 1 97 ? 12.565 0.541 -3.296 1.00 65.00 97 THR A CA 1
ATOM 731 C C . THR A 1 97 ? 12.597 1.716 -2.315 1.00 65.00 97 THR A C 1
ATOM 733 O O . THR A 1 97 ? 11.611 2.056 -1.666 1.00 65.00 97 THR A O 1
ATOM 736 N N . ASN A 1 98 ? 13.742 2.403 -2.237 1.00 60.56 98 ASN A N 1
ATOM 737 C CA . ASN A 1 98 ? 13.908 3.652 -1.479 1.00 60.56 98 ASN A CA 1
ATOM 738 C C . ASN A 1 98 ? 13.418 4.888 -2.270 1.00 60.56 98 ASN A C 1
ATOM 740 O O . ASN A 1 98 ? 14.038 5.947 -2.207 1.00 60.56 98 ASN A O 1
ATOM 744 N N . ARG A 1 99 ? 12.338 4.765 -3.052 1.00 61.38 99 ARG A N 1
ATOM 745 C CA . ARG A 1 99 ? 11.860 5.801 -3.989 1.00 61.38 99 ARG A CA 1
ATOM 746 C C . ARG A 1 99 ? 11.057 6.921 -3.331 1.00 61.38 99 ARG A C 1
ATOM 748 O O . ARG A 1 99 ? 9.927 7.220 -3.700 1.00 61.38 99 ARG A O 1
ATOM 755 N N . THR A 1 100 ? 11.654 7.576 -2.346 1.00 54.34 100 THR A N 1
ATOM 756 C CA . THR A 1 100 ? 11.140 8.851 -1.840 1.00 54.34 100 THR A CA 1
ATOM 757 C C . THR A 1 100 ? 11.297 9.931 -2.915 1.00 54.34 100 THR A C 1
ATOM 759 O O . THR A 1 100 ? 12.424 10.197 -3.327 1.00 54.34 100 THR A O 1
ATOM 762 N N . GLY A 1 101 ? 10.189 10.545 -3.349 1.00 60.59 101 GLY A N 1
ATOM 763 C CA . GLY A 1 101 ? 10.168 11.624 -4.352 1.00 60.59 101 GLY A CA 1
ATOM 764 C C . GLY A 1 101 ? 9.871 11.187 -5.793 1.00 60.59 101 GLY A C 1
ATOM 765 O O . GLY A 1 101 ? 10.095 11.963 -6.716 1.00 60.59 101 GLY A O 1
ATOM 766 N N . ASP A 1 102 ? 9.399 9.956 -5.998 1.00 78.06 102 ASP A N 1
ATOM 767 C CA . ASP A 1 102 ? 8.902 9.487 -7.295 1.00 78.06 102 ASP A CA 1
ATOM 768 C C . ASP A 1 102 ? 7.483 10.022 -7.543 1.00 78.06 102 ASP A C 1
ATOM 770 O O . ASP A 1 102 ? 6.565 9.735 -6.774 1.00 78.06 102 ASP A O 1
ATOM 774 N N . GLU A 1 103 ? 7.309 10.800 -8.612 1.00 83.81 103 GLU A N 1
ATOM 775 C CA . GLU A 1 103 ? 6.041 11.440 -8.973 1.00 83.81 103 GLU A CA 1
ATOM 776 C C . GLU A 1 103 ? 4.905 10.426 -9.187 1.00 83.81 103 GLU A C 1
ATOM 778 O O . GLU A 1 103 ? 3.767 10.671 -8.785 1.00 83.81 103 GLU A O 1
ATOM 783 N N . GLU A 1 104 ? 5.205 9.255 -9.750 1.00 83.88 104 GLU A N 1
ATOM 784 C CA . G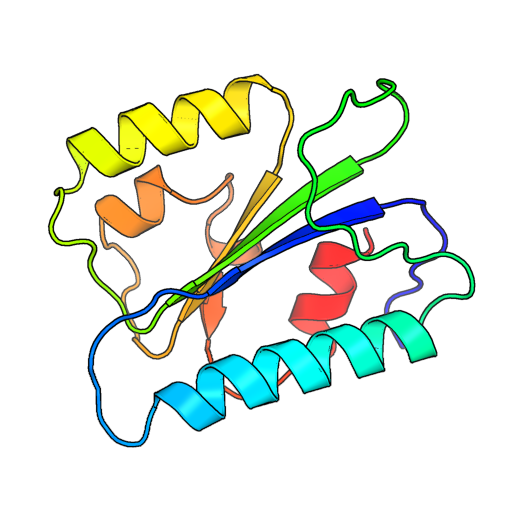LU A 1 104 ? 4.211 8.206 -9.967 1.00 83.88 104 GLU A CA 1
ATOM 785 C C . GLU A 1 104 ? 3.678 7.682 -8.626 1.00 83.88 104 GLU A C 1
ATOM 787 O O . GLU A 1 104 ? 2.466 7.556 -8.421 1.00 83.88 104 GLU A O 1
ATOM 792 N N . LEU A 1 105 ? 4.588 7.446 -7.675 1.00 83.06 105 LEU A N 1
ATOM 793 C CA . LEU A 1 105 ? 4.240 7.043 -6.315 1.00 83.06 105 LEU A CA 1
ATOM 794 C C . LEU A 1 105 ? 3.453 8.148 -5.600 1.00 83.06 105 LEU A C 1
ATOM 796 O O . LEU A 1 105 ? 2.463 7.873 -4.919 1.00 83.06 105 LEU A O 1
ATOM 800 N N . GLU A 1 106 ? 3.863 9.405 -5.767 1.00 87.56 106 GLU A N 1
ATOM 801 C CA . GLU A 1 106 ? 3.167 10.550 -5.184 1.00 87.56 106 GLU A CA 1
ATOM 802 C C . GLU A 1 106 ? 1.737 10.714 -5.703 1.00 87.56 106 GLU A C 1
ATOM 804 O O . GLU A 1 106 ? 0.864 11.160 -4.947 1.00 87.56 106 GLU A O 1
ATOM 809 N N . HIS A 1 107 ? 1.511 10.384 -6.974 1.00 89.88 107 HIS A N 1
ATOM 810 C CA . HIS A 1 107 ? 0.210 10.420 -7.626 1.00 89.88 107 HIS A CA 1
ATOM 811 C C . HIS A 1 107 ? -0.682 9.245 -7.231 1.00 89.88 107 HIS A C 1
ATOM 813 O O . HIS A 1 107 ? -1.895 9.430 -7.083 1.00 89.88 107 HIS A O 1
ATOM 819 N N . LEU A 1 108 ? -0.102 8.064 -7.016 1.00 88.44 108 LEU A N 1
ATOM 820 C CA . LEU A 1 108 ? -0.836 6.885 -6.568 1.00 88.44 108 LEU A CA 1
ATOM 821 C C . LEU A 1 108 ? -1.393 7.070 -5.151 1.00 88.44 108 LEU A C 1
ATOM 823 O O . LEU A 1 108 ? -2.570 6.809 -4.902 1.00 88.44 108 LEU A O 1
ATOM 827 N N . LEU A 1 109 ? -0.547 7.525 -4.228 1.00 91.31 109 LEU A N 1
ATOM 828 C CA . LEU A 1 109 ? -0.830 7.491 -2.797 1.00 91.31 109 LEU A CA 1
ATOM 829 C C . LEU A 1 109 ? -1.787 8.585 -2.320 1.00 91.31 109 LEU A C 1
ATOM 831 O O . LEU A 1 109 ? -1.743 9.741 -2.754 1.00 91.31 109 LEU A O 1
ATOM 835 N N . SER A 1 110 ? -2.596 8.237 -1.321 1.00 94.81 110 SER A N 1
ATOM 836 C CA . SER A 1 110 ? -3.280 9.226 -0.493 1.00 94.81 110 SER A CA 1
ATOM 837 C C . SER A 1 110 ? -2.271 10.055 0.313 1.00 94.81 110 SER A C 1
ATOM 839 O O . SER A 1 110 ? -1.155 9.627 0.622 1.00 94.81 110 SER A O 1
ATOM 841 N N . LYS A 1 111 ? -2.644 11.295 0.647 1.00 93.31 111 LYS A N 1
ATOM 842 C CA . LYS A 1 111 ? -1.791 12.195 1.435 1.00 93.31 111 LYS A CA 1
ATOM 843 C C . LYS A 1 111 ? -2.098 12.054 2.939 1.00 93.31 111 LYS A C 1
ATOM 845 O O . LYS A 1 111 ? -3.253 11.848 3.304 1.00 93.31 111 LYS A O 1
ATOM 850 N N . PRO A 1 112 ? -1.092 12.216 3.820 1.00 93.19 112 PRO A N 1
ATOM 851 C CA . PRO A 1 112 ? 0.314 12.494 3.502 1.00 93.19 112 PRO A CA 1
ATOM 852 C C . PRO A 1 112 ? 1.089 11.218 3.115 1.00 93.19 112 PRO A C 1
ATOM 854 O O . PRO A 1 112 ? 0.858 10.163 3.690 1.00 93.19 112 PRO A O 1
ATOM 857 N N . ILE A 1 113 ? 2.049 11.304 2.183 1.00 88.25 113 ILE A N 1
ATOM 858 C CA . ILE A 1 113 ? 2.764 10.123 1.630 1.00 88.25 113 ILE A CA 1
ATOM 859 C C . ILE A 1 113 ? 3.435 9.275 2.715 1.00 88.25 113 ILE A C 1
ATOM 861 O O . ILE A 1 113 ? 3.352 8.053 2.683 1.00 88.25 113 ILE A O 1
ATOM 865 N N . LYS A 1 114 ? 4.053 9.920 3.712 1.00 87.81 114 LYS A N 1
ATOM 866 C CA . LYS A 1 114 ? 4.706 9.245 4.849 1.00 87.81 114 LYS A CA 1
ATOM 867 C C . LYS A 1 114 ? 3.776 8.308 5.634 1.00 87.81 114 LYS A C 1
ATOM 869 O O . LYS A 1 114 ? 4.248 7.433 6.345 1.00 87.81 114 LYS A O 1
ATOM 874 N N . ASP A 1 115 ? 2.469 8.524 5.516 1.00 92.00 115 ASP A N 1
ATOM 875 C CA . ASP A 1 115 ? 1.439 7.743 6.182 1.00 92.00 115 ASP A CA 1
ATOM 876 C C . ASP A 1 115 ? 0.891 6.630 5.277 1.00 92.00 115 ASP A C 1
ATOM 878 O O . ASP A 1 115 ? 0.142 5.795 5.759 1.00 92.00 115 ASP A O 1
ATOM 882 N N . HIS A 1 116 ? 1.232 6.607 3.987 1.00 91.88 116 HIS A N 1
ATOM 883 C CA . HIS A 1 116 ? 0.633 5.707 2.995 1.00 91.88 116 HIS A CA 1
ATOM 884 C C . HIS A 1 116 ? 1.668 4.896 2.206 1.00 91.88 116 HIS A C 1
ATOM 886 O O . HIS A 1 116 ? 1.279 4.045 1.414 1.00 91.88 116 HIS A O 1
ATOM 892 N N . PHE A 1 117 ? 2.967 5.115 2.430 1.00 89.38 117 PHE A N 1
ATOM 893 C CA . PHE A 1 117 ? 4.041 4.315 1.848 1.00 89.38 117 PHE A CA 1
ATOM 894 C C . PHE A 1 117 ? 4.788 3.514 2.914 1.00 89.38 117 PHE A C 1
ATOM 896 O O . PHE A 1 117 ? 5.280 4.080 3.890 1.00 89.38 117 PHE A O 1
ATOM 903 N N . PHE A 1 118 ? 4.933 2.211 2.681 1.00 88.44 118 PHE A N 1
ATOM 904 C CA . PHE A 1 118 ? 5.671 1.294 3.545 1.00 88.44 118 PHE A CA 1
ATOM 905 C C . PHE A 1 118 ? 6.724 0.541 2.738 1.00 88.44 118 PHE A C 1
ATOM 907 O O . PHE A 1 118 ? 6.532 0.237 1.561 1.00 88.44 118 PHE A O 1
ATOM 914 N N . LYS A 1 119 ? 7.852 0.213 3.370 1.00 85.12 119 LYS A N 1
ATOM 915 C CA . LYS A 1 119 ? 8.864 -0.629 2.727 1.00 85.12 119 LYS A CA 1
ATOM 916 C C . LYS A 1 119 ? 8.425 -2.088 2.756 1.00 85.12 119 LYS A C 1
ATOM 918 O O . LYS A 1 119 ? 7.854 -2.537 3.747 1.00 85.12 119 LYS A O 1
ATOM 923 N N . LEU A 1 120 ? 8.751 -2.840 1.709 1.00 81.44 120 LEU A N 1
ATOM 924 C CA . LEU A 1 120 ? 8.530 -4.286 1.632 1.00 81.44 120 LEU A CA 1
ATOM 925 C C . LEU A 1 120 ? 9.555 -5.046 2.498 1.00 81.44 120 LEU A C 1
ATOM 927 O O . LEU A 1 120 ? 10.339 -5.841 1.998 1.00 81.44 120 LEU A O 1
ATOM 931 N N . ASN A 1 121 ? 9.560 -4.780 3.805 1.00 80.56 121 ASN A N 1
ATOM 932 C CA . ASN A 1 121 ? 10.488 -5.360 4.778 1.00 80.56 121 ASN A CA 1
ATOM 933 C C . ASN A 1 121 ? 9.712 -6.019 5.929 1.00 80.56 121 ASN A C 1
ATOM 935 O O . ASN A 1 121 ? 9.865 -5.652 7.091 1.00 80.56 121 ASN A O 1
ATOM 939 N N . GLY A 1 122 ? 8.860 -6.991 5.591 1.00 79.81 122 GLY A N 1
ATOM 940 C CA . GLY A 1 122 ? 7.984 -7.664 6.554 1.00 79.81 122 GLY A CA 1
ATOM 941 C C . GLY A 1 122 ? 6.851 -6.774 7.083 1.00 79.81 122 GLY A C 1
ATOM 942 O O . GLY A 1 122 ? 6.820 -5.567 6.866 1.00 79.81 122 GLY A O 1
ATOM 943 N N . VAL A 1 123 ? 5.879 -7.393 7.756 1.00 85.06 123 VAL A N 1
ATOM 944 C CA . VAL A 1 123 ? 4.715 -6.693 8.321 1.00 85.06 123 VAL A CA 1
ATOM 945 C C . VAL A 1 123 ? 4.990 -6.370 9.786 1.00 85.06 123 VAL A C 1
ATOM 947 O O . VAL A 1 123 ? 5.126 -7.283 10.602 1.00 85.06 123 VAL A O 1
ATOM 950 N N . ASP A 1 124 ? 5.021 -5.084 10.123 1.00 86.12 124 ASP A N 1
ATOM 951 C CA . ASP A 1 124 ? 5.197 -4.588 11.489 1.00 86.12 124 ASP A CA 1
ATOM 952 C C . ASP A 1 124 ? 3.942 -3.866 12.017 1.00 86.12 124 ASP A C 1
ATOM 954 O O . ASP A 1 124 ? 2.885 -3.848 11.383 1.00 86.12 124 ASP A 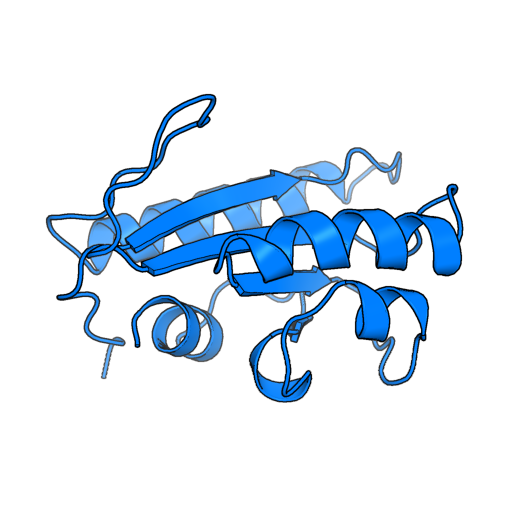O 1
ATOM 958 N N . ASP A 1 125 ? 4.028 -3.305 13.221 1.00 85.56 125 ASP A N 1
ATOM 959 C CA . ASP A 1 125 ? 2.892 -2.639 13.867 1.00 85.56 125 ASP A CA 1
ATOM 960 C C . ASP A 1 125 ? 2.603 -1.249 13.268 1.00 85.56 125 ASP A C 1
ATOM 962 O O . ASP A 1 125 ? 1.515 -0.698 13.462 1.00 85.56 125 ASP A O 1
ATOM 966 N N . SER A 1 126 ? 3.539 -0.676 12.504 1.00 86.88 126 SER A N 1
ATOM 967 C CA . SER A 1 126 ? 3.365 0.633 11.868 1.00 86.88 126 SER A CA 1
ATOM 968 C C . SER A 1 126 ? 2.360 0.564 10.718 1.00 86.88 126 SER A C 1
ATOM 970 O O . SER A 1 126 ? 1.459 1.401 10.638 1.00 86.88 126 SER A O 1
ATOM 972 N N . ILE A 1 127 ? 2.440 -0.474 9.879 1.00 87.94 127 ILE A N 1
ATOM 973 C CA . ILE A 1 127 ? 1.466 -0.677 8.802 1.00 87.94 127 ILE A CA 1
ATOM 974 C C . ILE A 1 127 ? 0.100 -1.082 9.365 1.00 87.94 127 ILE A C 1
ATOM 976 O O . ILE A 1 127 ? -0.922 -0.556 8.926 1.00 87.94 127 ILE A O 1
ATOM 980 N N . LEU A 1 128 ? 0.067 -1.933 10.398 1.00 86.62 128 LEU A N 1
ATOM 981 C CA . LEU A 1 128 ? -1.186 -2.338 11.046 1.00 86.62 128 LEU A CA 1
ATOM 982 C C . LEU A 1 128 ? -1.907 -1.152 11.692 1.00 86.62 128 LEU A C 1
ATOM 984 O O . LEU A 1 128 ? -3.093 -0.950 11.448 1.00 86.62 128 LEU A O 1
ATOM 988 N N . SER A 1 129 ? -1.196 -0.332 12.471 1.00 87.19 129 SER A N 1
ATOM 989 C CA . SER A 1 129 ? -1.789 0.844 13.124 1.00 87.19 129 SER A CA 1
ATOM 990 C C . SER A 1 129 ? -2.316 1.872 12.124 1.00 87.19 129 SER A C 1
ATOM 992 O O . SER A 1 129 ? -3.293 2.561 12.409 1.00 87.19 129 SER A O 1
ATOM 994 N N . ARG A 1 130 ? -1.712 1.958 10.934 1.00 89.88 130 ARG A N 1
ATOM 995 C CA . ARG A 1 130 ? -2.195 2.843 9.877 1.00 89.88 130 ARG A CA 1
ATOM 996 C C . ARG A 1 130 ? -3.451 2.320 9.191 1.00 89.88 130 ARG A C 1
ATOM 998 O O . ARG A 1 130 ? -4.358 3.108 8.927 1.00 89.88 130 ARG A O 1
ATOM 1005 N N . ILE A 1 131 ? -3.494 1.021 8.899 1.00 86.94 131 ILE A N 1
ATOM 1006 C CA . ILE A 1 131 ? -4.674 0.380 8.310 1.00 86.94 131 ILE A CA 1
ATOM 1007 C C . ILE A 1 131 ? -5.854 0.508 9.282 1.00 86.94 131 ILE A C 1
ATOM 1009 O O . ILE A 1 131 ? -6.931 0.933 8.874 1.00 86.94 131 ILE A O 1
ATOM 1013 N N . CYS A 1 132 ? -5.617 0.238 10.567 1.00 83.25 132 CYS A N 1
ATOM 1014 C CA . CYS A 1 132 ? -6.643 0.059 11.594 1.00 83.25 132 CYS A CA 1
ATOM 1015 C C . CYS A 1 132 ? -7.073 1.312 12.380 1.00 83.25 132 CYS A C 1
ATOM 1017 O O . CYS A 1 132 ? -7.660 1.183 13.451 1.00 83.25 132 CYS A O 1
ATOM 1019 N N . ARG A 1 133 ? -6.774 2.517 11.892 1.00 79.81 133 ARG A N 1
ATOM 1020 C CA . ARG A 1 133 ? -7.111 3.773 12.590 1.00 79.81 133 ARG A CA 1
ATOM 1021 C C . ARG A 1 133 ? -8.610 4.101 12.648 1.00 79.81 133 ARG A C 1
ATOM 1023 O O . ARG A 1 133 ? -9.341 3.805 11.681 1.00 79.81 133 ARG A O 1
#

Organism: NCBI:txid46732

Foldseek 3Di:
DFQQQAAAEAEAEAEDPDPDPPCNVLLVVQVVQVVVSVVVRDPHHDHDPDPDDDDPRHAYEYEYEDQDDDPVDQVVLLVVLVVCVVVNYAYAYEYQDPPDPDSSLVSNHDPPNVLRYHYSPHDDSSVRNSRRD

InterPro domains:
  IPR002035 von Willebrand factor, type A [PF00092] (10-51)
  IPR002035 von Willebrand factor, type A [PF00092] (57-121)
  IPR002035 von Willebrand factor, type A [PS50234] (46-133)
  IPR036465 von Willebrand factor A-like domain superfamily [G3DSA:3.40.50.410] (1-54)
  IPR036465 von Willebrand factor A-like domain superfamily [G3DSA:3.40.50.410] (55-133)
  IPR036465 von Willebrand factor A-like domain superfamily [SSF53300] (5-125)
  IPR050525 Extracellular Matrix Assembly and Organization [PTHR24020] (58-123)

Radius of gyration: 14.46 Å; chains: 1; bounding box: 36×28×40 Å

pLDDT: mean 75.44, std 15.54, range [37.06, 94.81]

Secondary structure (DSSP, 8-state):
------S-EEEEEEE-----TTTHHHHHHHHHHHHHHHHHS-S--EE----SPPPTTSEEEEEEEESS--TT-HHHHHHHHHHHHHTT-EEEEEESS--TT-HHHHHHSPSSGGGTEEESS---HHHHHHHT-

Sequence (133 aa):
QTGNCDKKIDLAIVLDASASIGEESFKEDFAKALIRRLALSSDSVRVSLVASYSTHEVREVAIFITNGFSFIGSDAVKIRADEIKRRGIEVMAVGATNRTGDEELEHLLSKPIKDHFFKLNGVDDSILSRICR